Protein AF-A0A254RGC3-F1 (afdb_monomer_lite)

Secondary structure (DSSP, 8-state):
------SS---S-------------------PPPPP----------S------TT---------PPPEEEEEEE-TT--EEEEEEETTS-EEES-GGGG-STT-PPPTTEESSPPPTTSTTSTT-EEEEEEEEPP-TTS-GGG-TT-EEEEEEE-PBP---

Radius of gyration: 28.04 Å; chains: 1; bounding box: 72×33×94 Å

Sequence (161 aa):
MFYRHWKKIALALTGLLWASCGDDGSKDDTAVFAPEYGVQVMPSDSIGGAVCLYGVEAPVIIEQGVLCYNDTATNDSGKVFKIIDCTDGNKYLRDPSDAGYEGVELPEGVQIFAPEAGSGKAINCTSDQDICIERNPEKPIEQDSLAGCHPIIECPEKTEQ

Foldseek 3Di:
DDDDDPDPPPDDDDDDDDDDDDDDDDDDDDDDDDDDDDDDDDDDDDDDDPPPPPDPPDPPPPLQFKAKAWDWDAAPVRDIFIWIQIPVRAIEGLALVQVVDPPDDDHPRYHSADDDDCPSHHVQKDWDAWDADDADPVDDPVRRPSGGTGTRIGGHHDPDD

pLDDT: mean 71.71, std 20.94, range [34.5, 95.38]

Structure (mmCIF, N/CA/C/O backbone):
data_AF-A0A254RGC3-F1
#
_entry.id   AF-A0A254RGC3-F1
#
loop_
_atom_site.group_PDB
_atom_site.id
_atom_site.type_symbol
_atom_site.label_atom_id
_atom_site.label_alt_id
_atom_site.label_comp_id
_atom_site.label_asym_id
_atom_site.label_entity_id
_atom_site.label_seq_id
_atom_site.pdbx_PDB_ins_code
_atom_site.Cartn_x
_atom_site.Cartn_y
_atom_site.Cartn_z
_atom_site.occupancy
_atom_site.B_iso_or_equiv
_atom_site.auth_seq_id
_atom_site.auth_comp_id
_atom_site.auth_asym_id
_atom_site.auth_atom_id
_atom_site.pdbx_PDB_model_num
ATOM 1 N N . MET A 1 1 ? 23.141 -9.881 -69.734 1.00 50.94 1 MET A N 1
ATOM 2 C CA . MET A 1 1 ? 23.408 -10.881 -68.677 1.00 50.94 1 MET A CA 1
ATOM 3 C C . MET A 1 1 ? 24.743 -10.552 -68.024 1.00 50.94 1 MET A C 1
ATOM 5 O O . MET A 1 1 ? 25.776 -10.940 -68.545 1.00 50.94 1 MET A O 1
ATOM 9 N N . PHE A 1 2 ? 24.726 -9.792 -66.928 1.00 49.31 2 PHE A N 1
ATOM 10 C CA . PHE A 1 2 ? 25.926 -9.424 -66.168 1.00 49.31 2 PHE A CA 1
ATOM 11 C C . PHE A 1 2 ? 25.639 -9.576 -64.672 1.00 49.31 2 PHE A C 1
ATOM 13 O O . PHE A 1 2 ? 25.340 -8.617 -63.976 1.00 49.31 2 PHE A O 1
ATOM 20 N N . TYR A 1 3 ? 25.696 -10.815 -64.190 1.00 52.69 3 TYR A N 1
ATOM 21 C CA . TYR A 1 3 ? 25.711 -11.143 -62.766 1.00 52.69 3 TYR A CA 1
ATOM 22 C C . TYR A 1 3 ? 26.951 -11.986 -62.526 1.00 52.69 3 TYR A C 1
ATOM 24 O O . TYR A 1 3 ? 26.945 -13.147 -62.925 1.00 52.69 3 TYR A O 1
ATOM 32 N N . ARG A 1 4 ? 28.008 -11.409 -61.936 1.00 55.34 4 ARG A N 1
ATOM 33 C CA . ARG A 1 4 ? 29.119 -12.134 -61.275 1.00 55.34 4 ARG A CA 1
ATOM 34 C C . ARG A 1 4 ? 30.216 -11.170 -60.796 1.00 55.34 4 ARG A C 1
ATOM 36 O O . ARG A 1 4 ? 31.320 -11.234 -61.317 1.00 55.34 4 ARG A O 1
ATOM 43 N N . HIS A 1 5 ? 29.955 -10.305 -59.803 1.00 57.06 5 HIS A N 1
ATOM 44 C CA . HIS A 1 5 ? 31.050 -9.784 -58.947 1.00 57.06 5 HIS A CA 1
ATOM 45 C C . HIS A 1 5 ? 30.651 -9.054 -57.646 1.00 57.06 5 HIS A C 1
ATOM 47 O O . HIS A 1 5 ? 31.317 -8.110 -57.243 1.00 57.06 5 HIS A O 1
ATOM 53 N N . TRP A 1 6 ? 29.596 -9.463 -56.935 1.00 50.69 6 TRP A N 1
ATOM 54 C CA . TRP A 1 6 ? 29.174 -8.780 -55.692 1.00 50.69 6 TRP A CA 1
ATOM 55 C C . TRP A 1 6 ? 29.389 -9.618 -54.422 1.00 50.69 6 TRP A C 1
ATOM 57 O O . TRP A 1 6 ? 28.476 -9.801 -53.629 1.00 50.69 6 TRP A O 1
ATOM 67 N N . LYS A 1 7 ? 30.593 -10.163 -54.208 1.00 52.38 7 LYS A N 1
ATOM 68 C CA . LYS A 1 7 ? 30.899 -10.902 -52.962 1.00 52.38 7 LYS A CA 1
ATOM 69 C C . LYS A 1 7 ? 32.089 -10.384 -52.148 1.00 52.38 7 LYS A C 1
ATOM 71 O O . LYS A 1 7 ? 32.569 -11.116 -51.294 1.00 52.38 7 LYS A O 1
ATOM 76 N N . LYS A 1 8 ? 32.584 -9.156 -52.365 1.00 55.28 8 LYS A N 1
ATOM 77 C CA . LYS A 1 8 ? 33.793 -8.685 -51.651 1.00 55.28 8 LYS A CA 1
ATOM 78 C C . LYS A 1 8 ? 33.802 -7.243 -51.117 1.00 55.28 8 LYS A C 1
ATOM 80 O O . LYS A 1 8 ? 34.882 -6.749 -50.829 1.00 55.28 8 LYS A O 1
ATOM 85 N N . ILE A 1 9 ? 32.662 -6.572 -50.925 1.00 59.06 9 ILE A N 1
ATOM 86 C CA . ILE A 1 9 ? 32.653 -5.235 -50.284 1.00 59.06 9 ILE A CA 1
ATOM 87 C C . ILE A 1 9 ? 31.461 -5.102 -49.327 1.00 59.06 9 ILE A C 1
ATOM 89 O O . ILE A 1 9 ? 30.481 -4.432 -49.621 1.00 59.06 9 ILE A O 1
ATOM 93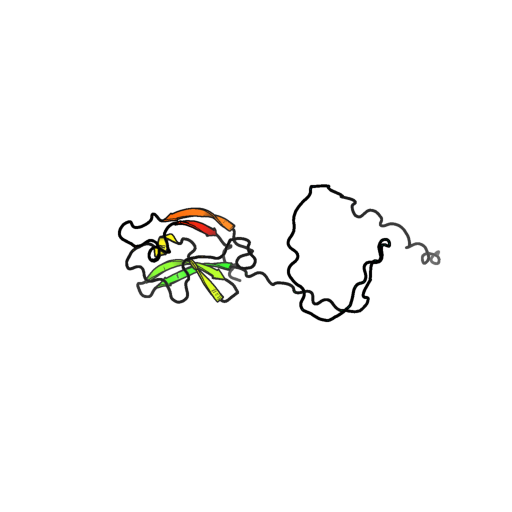 N N . ALA A 1 10 ? 31.533 -5.782 -48.185 1.00 54.59 10 ALA A N 1
ATOM 94 C CA . ALA A 1 10 ? 30.637 -5.544 -47.048 1.00 54.59 10 ALA A CA 1
ATOM 95 C C . ALA A 1 10 ? 31.453 -5.518 -45.747 1.00 54.59 10 ALA A C 1
ATOM 97 O O . ALA A 1 10 ? 31.132 -6.187 -44.771 1.00 54.59 10 ALA A O 1
ATOM 98 N N . LEU A 1 11 ? 32.575 -4.798 -45.775 1.00 51.69 11 LEU A N 1
ATOM 99 C CA . LEU A 1 11 ? 33.423 -4.567 -44.616 1.00 51.69 11 LEU A CA 1
ATOM 100 C C . LEU A 1 11 ? 33.834 -3.094 -44.646 1.00 51.69 11 LEU A C 1
ATOM 102 O O . LEU A 1 11 ? 34.342 -2.636 -45.666 1.00 51.69 11 LEU A O 1
ATOM 106 N N . ALA A 1 12 ? 33.588 -2.405 -43.530 1.00 51.34 12 ALA A N 1
ATOM 107 C CA . ALA A 1 12 ? 33.704 -0.962 -43.289 1.00 51.34 12 ALA A CA 1
ATOM 108 C C . ALA A 1 12 ? 32.482 -0.116 -43.703 1.00 51.34 12 ALA A C 1
ATOM 110 O O . ALA A 1 12 ? 32.365 0.284 -44.855 1.00 51.34 12 ALA A O 1
ATOM 111 N N . LEU A 1 13 ? 31.599 0.168 -42.730 1.00 53.56 13 LEU A N 1
ATOM 112 C CA . LEU A 1 13 ? 31.052 1.503 -42.400 1.00 53.56 13 LEU A CA 1
ATOM 113 C C . LEU A 1 13 ? 29.833 1.384 -41.460 1.00 53.56 13 LEU A C 1
ATOM 115 O O . LEU A 1 13 ? 28.694 1.539 -41.880 1.00 53.56 13 LEU A O 1
ATOM 119 N N . THR A 1 14 ? 30.082 1.171 -40.168 1.00 56.72 14 THR A N 1
ATOM 120 C CA . THR A 1 14 ? 29.198 1.645 -39.085 1.00 56.72 14 THR A CA 1
ATOM 121 C C . THR A 1 14 ? 30.089 2.072 -37.925 1.00 56.72 14 THR A C 1
ATOM 123 O O . THR A 1 14 ? 30.308 1.334 -36.969 1.00 56.72 14 THR A O 1
ATOM 126 N N . GLY A 1 15 ? 30.704 3.242 -38.090 1.00 53.94 15 GLY A N 1
ATOM 127 C CA . GLY A 1 15 ? 31.286 3.986 -36.983 1.00 53.94 15 GLY A CA 1
ATOM 128 C C . GLY A 1 15 ? 30.221 4.816 -36.268 1.00 53.94 15 GLY A C 1
ATOM 129 O O . GLY A 1 15 ? 29.151 5.065 -36.821 1.00 53.94 15 GLY A O 1
ATOM 130 N N . LEU A 1 16 ? 30.615 5.306 -35.091 1.00 54.69 16 LEU A N 1
ATOM 131 C CA . LEU A 1 16 ? 30.025 6.420 -34.338 1.00 54.69 16 LEU A CA 1
ATOM 132 C C . LEU A 1 16 ? 28.861 6.060 -33.401 1.00 54.69 16 LEU A C 1
ATOM 134 O O . LEU A 1 16 ? 27.793 6.662 -33.452 1.00 54.69 16 LEU A O 1
ATOM 138 N N . LEU A 1 17 ? 29.120 5.150 -32.457 1.00 57.25 17 LEU A N 1
ATOM 139 C CA . LEU A 1 17 ? 28.426 5.151 -31.167 1.00 57.25 17 LEU A CA 1
ATOM 140 C C . LEU A 1 17 ? 29.240 5.993 -30.176 1.00 57.25 17 LEU A C 1
ATOM 142 O O . LEU A 1 17 ? 30.227 5.547 -29.604 1.00 57.25 17 LEU A O 1
ATOM 146 N N . TRP A 1 18 ? 28.819 7.252 -30.088 1.00 52.28 18 TRP A N 1
ATOM 147 C CA . TRP A 1 18 ? 28.706 8.042 -28.865 1.00 52.28 18 TRP A CA 1
ATOM 148 C C . TRP A 1 18 ? 29.899 8.047 -27.897 1.00 52.28 18 TRP A C 1
ATOM 150 O O . TRP A 1 18 ? 29.966 7.315 -26.914 1.00 52.28 18 TRP A O 1
ATOM 160 N N . ALA A 1 19 ? 30.793 9.007 -28.122 1.00 47.94 19 ALA A N 1
ATOM 161 C CA . ALA A 1 19 ? 31.475 9.667 -27.024 1.00 47.94 19 ALA A CA 1
ATOM 162 C C . ALA A 1 19 ? 30.461 10.562 -26.288 1.00 47.94 19 ALA A C 1
ATOM 164 O O . ALA A 1 19 ? 29.917 11.489 -26.885 1.00 47.94 19 ALA A O 1
ATOM 165 N N . SER A 1 20 ? 30.223 10.299 -25.005 1.00 35.56 20 SER A N 1
ATOM 166 C CA . SER A 1 20 ? 29.803 11.324 -24.047 1.00 35.56 20 SER A CA 1
ATOM 167 C C . SER A 1 20 ? 30.471 11.020 -22.711 1.00 35.56 20 SER A C 1
ATOM 169 O O . SER A 1 20 ? 29.937 10.313 -21.865 1.00 35.56 20 SER A O 1
ATOM 171 N N . CYS A 1 21 ? 31.701 11.512 -22.594 1.00 44.53 21 CYS A N 1
ATOM 172 C CA . CYS A 1 21 ? 32.397 11.705 -21.333 1.00 44.53 21 CYS A CA 1
ATOM 173 C C . CYS A 1 21 ? 31.824 12.993 -20.719 1.00 44.53 21 CYS A C 1
ATOM 175 O O . CYS A 1 21 ? 31.978 14.061 -21.314 1.00 44.53 21 CYS A O 1
ATOM 177 N N . GLY A 1 22 ? 31.101 12.868 -19.607 1.00 41.06 22 GLY A N 1
ATOM 178 C CA . GLY A 1 22 ? 30.666 13.973 -18.754 1.00 41.06 22 GLY A CA 1
ATOM 179 C C . GLY A 1 22 ? 31.309 13.784 -17.386 1.00 41.06 22 GLY A C 1
ATOM 180 O O . GLY A 1 22 ? 31.232 12.693 -16.829 1.00 41.06 22 GLY A O 1
ATOM 181 N N . ASP A 1 23 ? 32.045 14.804 -16.962 1.00 51.97 23 ASP A N 1
ATOM 182 C CA . ASP A 1 23 ? 32.909 14.875 -15.788 1.00 51.97 23 ASP A CA 1
ATOM 183 C C . ASP A 1 23 ? 32.150 15.477 -14.606 1.00 51.97 23 ASP A C 1
ATOM 185 O O . ASP A 1 23 ? 31.753 16.642 -14.673 1.00 51.97 23 ASP A O 1
ATOM 189 N N . ASP A 1 24 ? 32.010 14.723 -13.514 1.00 42.91 24 ASP A N 1
ATOM 190 C CA . ASP A 1 24 ? 31.588 15.293 -12.242 1.00 42.91 24 ASP A CA 1
ATOM 191 C C . ASP A 1 24 ? 32.094 14.471 -11.038 1.00 42.91 24 ASP A C 1
ATOM 193 O O . ASP A 1 24 ? 31.523 13.475 -10.612 1.00 42.91 24 ASP A O 1
ATOM 197 N N . GLY A 1 25 ? 33.216 14.937 -10.479 1.00 36.03 25 GLY A N 1
ATOM 198 C CA . GLY A 1 25 ? 33.284 15.299 -9.059 1.00 36.03 25 GLY A CA 1
ATOM 199 C C . GLY A 1 25 ? 33.232 14.199 -7.986 1.00 36.03 25 GLY A C 1
ATOM 200 O O . GLY A 1 25 ? 32.196 13.951 -7.398 1.00 36.03 25 GLY A O 1
ATOM 201 N N . SER A 1 26 ? 34.416 13.690 -7.627 1.00 40.78 26 SER A N 1
ATOM 202 C CA . SER A 1 26 ? 34.954 13.521 -6.254 1.00 40.78 26 SER A CA 1
ATOM 203 C C . SER A 1 26 ? 34.040 13.081 -5.076 1.00 40.78 26 SER A C 1
ATOM 205 O O . SER A 1 26 ? 33.236 13.878 -4.603 1.00 40.78 26 SER A O 1
ATOM 207 N N . LYS A 1 27 ? 34.446 11.940 -4.465 1.00 40.38 27 LYS A N 1
ATOM 208 C CA . LYS A 1 27 ? 34.402 11.552 -3.021 1.00 40.38 27 LYS A CA 1
ATOM 209 C C . LYS A 1 27 ? 33.047 11.062 -2.479 1.00 40.38 27 LYS A C 1
ATOM 211 O O . LYS A 1 27 ? 32.030 11.668 -2.7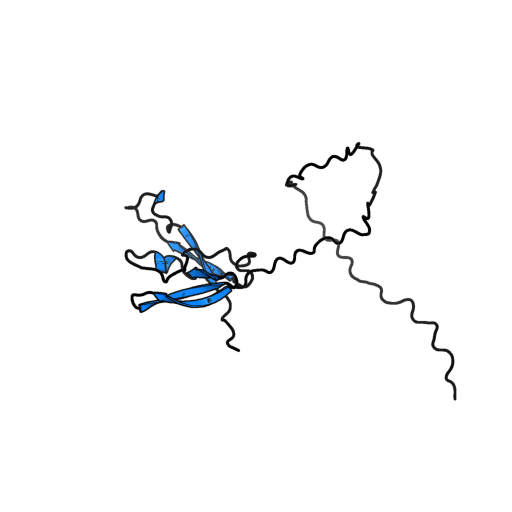60 1.00 40.38 27 LYS A O 1
ATOM 216 N N . ASP A 1 28 ? 32.912 9.997 -1.691 1.00 37.41 28 ASP A N 1
ATOM 217 C CA . ASP A 1 28 ? 33.825 9.144 -0.922 1.00 37.41 28 ASP A CA 1
ATOM 218 C C . ASP A 1 28 ? 33.172 7.752 -0.751 1.00 37.41 28 ASP A C 1
ATOM 220 O O . ASP A 1 28 ? 31.950 7.625 -0.713 1.00 37.41 28 ASP A O 1
ATOM 224 N N . ASP A 1 29 ? 34.031 6.734 -0.673 1.00 42.44 29 ASP A N 1
ATOM 225 C CA . ASP A 1 29 ? 33.958 5.485 0.098 1.00 42.44 29 ASP A CA 1
ATOM 226 C C . ASP A 1 29 ? 32.602 4.825 0.413 1.00 42.44 29 ASP A C 1
ATOM 228 O O . ASP A 1 29 ? 31.823 5.332 1.210 1.00 42.44 29 ASP A O 1
ATOM 232 N N . THR A 1 30 ? 32.422 3.572 -0.038 1.00 38.19 30 THR A N 1
ATOM 233 C CA . THR A 1 30 ? 32.149 2.406 0.841 1.00 38.19 30 THR A CA 1
ATOM 234 C C . THR A 1 30 ? 32.340 1.110 0.037 1.00 38.19 30 THR A C 1
ATOM 236 O O . THR A 1 30 ? 31.437 0.640 -0.651 1.00 38.19 30 THR A O 1
ATOM 239 N N . ALA A 1 31 ? 33.527 0.506 0.125 1.00 36.84 31 ALA A N 1
ATOM 240 C CA . ALA A 1 31 ? 33.738 -0.873 -0.309 1.00 36.84 31 ALA A CA 1
ATOM 241 C C . ALA A 1 31 ? 33.268 -1.821 0.809 1.00 36.84 31 ALA A C 1
ATOM 243 O O . ALA A 1 31 ? 33.837 -1.841 1.900 1.00 36.84 31 ALA A O 1
ATOM 244 N N . VAL A 1 32 ? 32.211 -2.589 0.537 1.00 34.50 32 VAL A N 1
ATOM 245 C CA . VAL A 1 32 ? 31.718 -3.665 1.406 1.00 34.50 32 VAL A CA 1
ATOM 246 C C . VAL A 1 32 ? 32.617 -4.900 1.257 1.00 34.50 32 VAL A C 1
ATOM 248 O O . VAL A 1 32 ? 33.056 -5.249 0.164 1.00 34.50 32 VAL A O 1
ATOM 251 N N . PHE A 1 33 ? 32.906 -5.515 2.403 1.00 38.69 33 PHE A N 1
ATOM 252 C CA . PHE A 1 33 ? 33.822 -6.627 2.656 1.00 38.69 33 PHE A CA 1
ATOM 253 C C . PHE A 1 33 ? 33.715 -7.822 1.689 1.00 38.69 33 PHE A C 1
ATOM 255 O O . PHE A 1 33 ? 32.631 -8.340 1.427 1.00 38.69 33 PHE A O 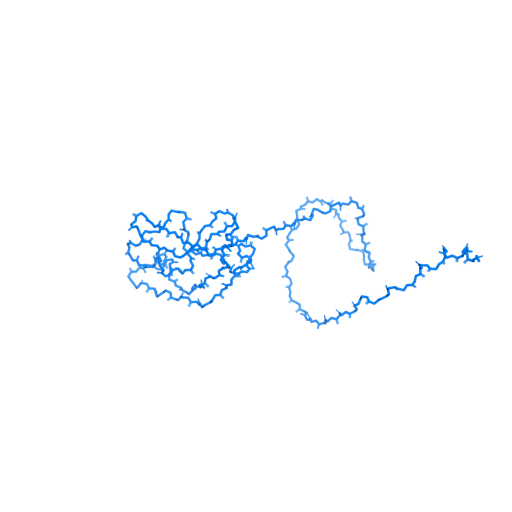1
ATOM 262 N N . ALA A 1 34 ? 34.879 -8.334 1.278 1.00 37.75 34 ALA A N 1
ATOM 263 C CA . ALA A 1 34 ? 35.052 -9.653 0.671 1.00 37.75 34 ALA A CA 1
ATOM 264 C C . ALA A 1 34 ? 35.202 -10.742 1.756 1.00 37.75 34 ALA A C 1
ATOM 266 O O . ALA A 1 34 ? 35.891 -10.490 2.750 1.00 37.75 34 ALA A O 1
ATOM 267 N N . PRO A 1 35 ? 34.640 -11.957 1.587 1.00 38.94 35 PRO A N 1
ATOM 268 C CA . PRO A 1 35 ? 34.988 -13.093 2.423 1.00 38.94 35 PRO A CA 1
ATOM 269 C C . PRO A 1 35 ? 36.213 -13.832 1.871 1.00 38.94 35 PRO A C 1
ATOM 271 O O . PRO A 1 35 ? 36.472 -13.893 0.670 1.00 38.94 35 PRO A O 1
ATOM 274 N N . GLU A 1 36 ? 36.972 -14.374 2.814 1.00 49.78 36 GLU A N 1
ATOM 275 C CA . GLU A 1 36 ? 38.297 -14.959 2.680 1.00 49.78 36 GLU A CA 1
ATOM 276 C C . GLU A 1 36 ? 38.372 -16.132 1.689 1.00 49.78 36 GLU A C 1
ATOM 278 O O . GLU A 1 36 ? 37.849 -17.218 1.928 1.00 49.78 36 GLU A O 1
ATOM 283 N N . TYR A 1 37 ? 39.158 -15.964 0.630 1.00 44.66 37 TYR A N 1
ATOM 284 C CA . TYR A 1 37 ? 39.965 -17.050 0.080 1.00 44.66 37 TYR A CA 1
ATOM 285 C C . TYR A 1 37 ? 41.288 -16.466 -0.406 1.00 44.66 37 TYR A C 1
ATOM 287 O O . TYR A 1 37 ? 41.347 -15.580 -1.257 1.00 44.66 37 TYR A O 1
ATOM 295 N N . GLY A 1 38 ? 42.358 -16.922 0.242 1.00 44.78 38 GLY A N 1
ATOM 296 C CA . GLY A 1 38 ? 43.683 -16.333 0.168 1.00 44.78 38 GLY A CA 1
ATOM 297 C C . GLY A 1 38 ? 44.244 -16.273 -1.246 1.00 44.78 38 GLY A C 1
ATOM 298 O O . GLY A 1 38 ? 44.595 -17.291 -1.835 1.00 44.78 38 GLY A O 1
ATOM 299 N N . VAL A 1 39 ? 44.437 -15.052 -1.732 1.00 38.97 39 VAL A N 1
ATOM 300 C CA . VAL A 1 39 ? 45.447 -14.735 -2.738 1.00 38.97 39 VAL A CA 1
ATOM 301 C C . VAL A 1 39 ? 46.205 -13.526 -2.208 1.00 38.97 39 VAL A C 1
ATOM 303 O O . VAL A 1 39 ? 45.643 -12.443 -2.061 1.00 38.97 39 VAL A O 1
ATOM 306 N N . GLN A 1 40 ? 47.476 -13.724 -1.852 1.00 35.28 40 GLN A N 1
ATOM 307 C CA . GLN A 1 40 ? 48.364 -12.623 -1.491 1.00 35.28 40 GLN A CA 1
ATOM 308 C C . GLN A 1 40 ? 48.565 -11.745 -2.727 1.00 35.28 40 GLN A C 1
ATOM 310 O O . GLN A 1 40 ? 49.241 -12.149 -3.673 1.00 35.28 40 GLN A O 1
ATOM 315 N N . VAL A 1 41 ? 47.987 -10.547 -2.720 1.00 40.50 41 VAL A N 1
ATOM 316 C CA . VAL A 1 41 ? 48.309 -9.516 -3.706 1.00 40.50 41 VAL A CA 1
ATOM 317 C C . VAL A 1 41 ? 49.498 -8.739 -3.150 1.00 40.50 41 VAL A C 1
ATOM 319 O O . VAL A 1 41 ? 49.359 -7.975 -2.197 1.00 40.50 41 VAL A O 1
ATOM 322 N N . MET A 1 42 ? 50.692 -8.976 -3.691 1.00 40.62 42 MET A N 1
ATOM 323 C CA . MET A 1 42 ? 51.811 -8.064 -3.450 1.00 40.62 42 MET A CA 1
ATOM 324 C C . MET A 1 42 ? 51.541 -6.758 -4.209 1.00 40.62 42 MET A C 1
ATOM 326 O O . MET A 1 42 ? 51.104 -6.825 -5.361 1.00 40.62 42 MET A O 1
ATOM 330 N N . PRO A 1 43 ? 51.811 -5.575 -3.629 1.00 50.78 43 PRO A N 1
ATOM 331 C CA . PRO A 1 43 ? 51.756 -4.343 -4.387 1.00 50.78 43 PRO A CA 1
ATOM 332 C C . PRO A 1 43 ? 53.027 -4.302 -5.231 1.00 50.78 43 PRO A C 1
ATOM 334 O O . PRO A 1 43 ? 54.141 -4.215 -4.721 1.00 50.78 43 PRO A O 1
ATOM 337 N N . SER A 1 44 ? 52.884 -4.451 -6.538 1.00 42.69 44 SER A N 1
ATOM 338 C CA . SER A 1 44 ? 53.954 -4.118 -7.468 1.00 42.69 44 SER A CA 1
ATOM 339 C C . SER A 1 44 ? 53.394 -3.095 -8.428 1.00 42.69 44 SER A C 1
ATOM 341 O O . SER A 1 44 ? 52.553 -3.404 -9.269 1.00 42.69 44 SER A O 1
ATOM 343 N N . ASP A 1 45 ? 53.840 -1.862 -8.216 1.00 46.53 45 ASP A N 1
ATOM 344 C CA . ASP A 1 45 ? 53.672 -0.719 -9.095 1.00 46.53 45 ASP A CA 1
ATOM 345 C C . ASP A 1 45 ? 53.868 -1.140 -10.550 1.00 46.53 45 ASP A C 1
ATOM 347 O O . ASP A 1 45 ? 54.998 -1.395 -10.961 1.00 46.53 45 ASP A O 1
ATOM 351 N N . SER A 1 46 ? 52.793 -1.246 -11.334 1.00 45.69 46 SER A N 1
ATOM 352 C CA . SER A 1 46 ? 52.843 -1.255 -12.801 1.00 45.69 46 SER A CA 1
ATOM 353 C C . SER A 1 46 ? 51.440 -1.236 -13.407 1.00 45.69 46 SER A C 1
ATOM 355 O O . SER A 1 46 ? 50.714 -2.221 -13.382 1.00 45.69 46 SER A O 1
ATOM 357 N N . ILE A 1 47 ? 51.088 -0.073 -13.959 1.00 46.53 47 ILE A N 1
ATOM 358 C CA . ILE A 1 47 ? 50.377 0.133 -15.231 1.00 46.53 47 ILE A CA 1
ATOM 359 C C . ILE A 1 47 ? 49.351 -0.957 -15.610 1.00 46.53 47 ILE A C 1
ATOM 361 O O . ILE A 1 47 ? 49.696 -1.972 -16.205 1.00 46.53 47 ILE A O 1
ATOM 365 N N . GLY A 1 48 ? 48.069 -0.657 -15.371 1.00 48.06 48 GLY A N 1
ATOM 366 C CA . GLY A 1 48 ? 46.954 -1.038 -16.250 1.00 48.06 48 GLY A CA 1
ATOM 367 C C . GLY A 1 48 ? 46.900 -2.495 -16.717 1.00 48.06 48 GLY A C 1
ATOM 368 O O . GLY A 1 48 ? 46.828 -2.749 -17.916 1.00 48.06 48 GLY A O 1
ATOM 369 N N . GLY A 1 49 ? 46.905 -3.453 -15.792 1.00 34.69 49 GLY A N 1
ATOM 370 C CA . GLY A 1 49 ? 46.604 -4.849 -16.100 1.00 34.69 49 GLY A CA 1
ATOM 371 C C . GLY A 1 49 ? 45.104 -5.120 -16.015 1.00 34.69 49 GLY A C 1
ATOM 372 O O . GLY A 1 49 ? 44.603 -5.456 -14.946 1.00 34.69 49 GLY A O 1
ATOM 373 N N . ALA A 1 50 ? 44.377 -5.003 -17.128 1.00 43.91 50 ALA A N 1
ATOM 374 C CA . ALA A 1 50 ? 43.043 -5.589 -17.228 1.00 43.91 50 ALA A CA 1
ATOM 375 C C . ALA A 1 50 ? 43.180 -7.120 -17.211 1.00 43.91 50 ALA A C 1
ATOM 377 O O . ALA A 1 50 ? 43.591 -7.733 -18.198 1.00 43.91 50 ALA A O 1
ATOM 378 N N . VAL A 1 51 ? 42.866 -7.745 -16.077 1.00 44.69 51 VAL A N 1
ATOM 379 C CA . VAL A 1 51 ? 42.740 -9.202 -15.980 1.00 44.69 51 VAL A CA 1
ATOM 380 C C . VAL A 1 51 ? 41.377 -9.580 -16.553 1.00 44.69 51 VAL A C 1
ATOM 382 O O . VAL A 1 51 ? 40.366 -9.581 -15.856 1.00 44.69 51 VAL A O 1
ATOM 385 N N . CYS A 1 52 ? 41.332 -9.881 -17.849 1.00 43.34 52 CYS A N 1
ATOM 386 C CA . CYS A 1 52 ? 40.161 -10.502 -18.456 1.00 43.34 52 CYS A CA 1
ATOM 387 C C . CYS A 1 52 ? 40.113 -11.977 -18.032 1.00 43.34 52 CYS A C 1
ATOM 389 O O . CYS A 1 52 ? 40.795 -12.821 -18.618 1.00 43.34 52 CYS A O 1
ATOM 391 N N . LEU A 1 53 ? 39.312 -12.298 -17.014 1.00 48.94 53 LEU A N 1
ATOM 392 C CA . LEU A 1 53 ? 38.904 -13.676 -16.740 1.00 48.94 53 LEU A CA 1
ATOM 393 C C . LEU A 1 53 ? 37.918 -14.110 -17.834 1.00 48.94 53 LEU A C 1
ATOM 395 O O . LEU A 1 53 ? 36.711 -13.910 -17.727 1.00 48.94 53 LEU A O 1
ATOM 399 N N . TYR A 1 54 ? 38.436 -14.678 -18.921 1.00 47.31 54 TYR A N 1
ATOM 400 C CA . TYR A 1 54 ? 37.605 -15.342 -19.922 1.00 47.31 54 TYR A CA 1
ATOM 401 C C . TYR A 1 54 ? 37.096 -16.666 -19.340 1.00 47.31 54 TYR A C 1
ATOM 403 O O . TYR A 1 54 ? 37.891 -17.569 -19.086 1.00 47.31 54 TYR A O 1
ATOM 411 N N . GLY A 1 55 ? 35.780 -16.791 -19.151 1.00 53.62 55 GLY A N 1
ATOM 412 C CA . GLY A 1 55 ? 35.132 -18.088 -18.916 1.00 53.62 55 GLY A CA 1
ATOM 413 C C . GLY A 1 55 ? 34.454 -18.296 -17.563 1.00 53.62 55 GLY A C 1
ATOM 414 O O . GLY A 1 55 ? 34.038 -19.417 -17.290 1.00 53.62 55 GLY A O 1
ATOM 415 N N . VAL A 1 56 ? 34.297 -17.264 -16.734 1.00 53.53 56 VAL A N 1
ATOM 416 C CA . VAL A 1 56 ? 33.338 -17.326 -15.621 1.00 53.53 56 VAL A CA 1
ATOM 417 C C . VAL A 1 56 ? 32.048 -16.681 -16.107 1.00 53.53 56 VAL A C 1
ATOM 419 O O . VAL A 1 56 ? 32.007 -15.472 -16.326 1.00 53.53 56 VAL A O 1
ATOM 422 N N . GLU A 1 57 ? 31.017 -17.491 -16.344 1.00 53.62 57 GLU A N 1
ATOM 423 C CA . GLU A 1 57 ? 29.655 -16.988 -16.515 1.00 53.62 57 GLU A CA 1
ATOM 424 C C . GLU A 1 57 ? 29.286 -16.273 -15.214 1.00 53.62 57 GLU A C 1
ATOM 426 O O . GLU A 1 57 ? 28.977 -16.907 -14.206 1.00 53.62 57 GLU A O 1
ATOM 431 N N . ALA A 1 58 ? 29.414 -14.945 -15.197 1.00 60.19 58 ALA A N 1
ATOM 432 C CA . ALA A 1 58 ? 28.901 -14.159 -14.093 1.00 60.19 58 ALA A CA 1
ATOM 433 C C . ALA A 1 58 ? 27.379 -14.358 -14.091 1.00 60.19 58 ALA A C 1
ATOM 435 O O . ALA A 1 58 ? 26.746 -14.078 -15.116 1.00 60.19 58 ALA A O 1
ATOM 436 N N . PRO A 1 59 ? 26.778 -14.864 -13.001 1.00 62.75 59 PRO A N 1
ATOM 437 C CA . PRO A 1 59 ? 25.334 -14.944 -12.929 1.00 62.75 59 PRO A CA 1
ATOM 438 C C . PRO A 1 59 ? 24.789 -13.521 -13.049 1.00 62.75 59 PRO A C 1
ATOM 440 O O . PRO A 1 59 ? 25.036 -12.670 -12.195 1.00 62.75 59 PRO A O 1
ATOM 443 N N . VAL A 1 60 ? 24.070 -13.249 -14.138 1.00 53.56 60 VAL A N 1
ATOM 444 C CA . VAL A 1 60 ? 23.273 -12.032 -14.265 1.00 53.56 60 VAL A CA 1
ATOM 445 C C . VAL A 1 60 ? 22.094 -12.211 -13.318 1.00 53.56 60 VAL A C 1
ATOM 447 O O . VAL A 1 60 ? 21.116 -12.879 -13.649 1.00 53.56 60 VAL A O 1
ATOM 450 N N . ILE A 1 61 ? 22.213 -11.668 -12.109 1.00 56.41 61 ILE A N 1
ATOM 451 C CA . ILE A 1 61 ? 21.087 -11.571 -11.185 1.00 56.41 61 ILE A CA 1
ATOM 452 C C . ILE A 1 61 ? 20.199 -10.453 -11.727 1.00 56.41 61 ILE A C 1
ATOM 454 O O . ILE A 1 61 ? 20.470 -9.272 -11.527 1.00 56.41 61 ILE A O 1
ATOM 458 N N . ILE A 1 62 ? 19.168 -10.824 -12.484 1.00 57.62 62 ILE A N 1
ATOM 459 C CA . ILE A 1 62 ? 18.073 -9.906 -12.783 1.00 57.62 62 ILE A CA 1
ATOM 460 C C . ILE A 1 62 ? 17.232 -9.868 -11.513 1.00 57.62 62 ILE A C 1
ATOM 462 O O . ILE A 1 62 ? 16.452 -10.789 -11.268 1.00 57.62 62 ILE A O 1
ATOM 466 N N . GLU A 1 63 ? 17.414 -8.842 -10.682 1.00 63.06 63 GLU A N 1
ATOM 467 C CA . GLU A 1 63 ? 16.441 -8.560 -9.631 1.00 63.06 63 GLU A CA 1
ATOM 468 C C . GLU A 1 63 ? 15.127 -8.198 -10.324 1.00 63.06 63 GLU A C 1
ATOM 470 O O . GLU A 1 63 ? 14.970 -7.122 -10.902 1.00 63.06 63 GLU A O 1
ATOM 475 N N . GLN A 1 64 ? 14.199 -9.155 -10.361 1.00 71.06 64 GLN A N 1
ATOM 476 C CA . GLN A 1 64 ? 12.837 -8.881 -10.785 1.00 71.06 64 GLN A CA 1
ATOM 477 C C . GLN A 1 64 ? 12.229 -7.966 -9.726 1.00 71.06 64 GLN A C 1
ATOM 479 O O . GLN A 1 64 ? 11.907 -8.414 -8.628 1.00 71.06 64 GLN A O 1
ATOM 484 N N . GLY A 1 65 ? 12.143 -6.672 -10.042 1.00 80.12 65 GLY A N 1
ATOM 485 C CA . GLY A 1 65 ? 11.491 -5.697 -9.176 1.00 80.12 65 GLY A CA 1
ATOM 486 C C . GLY A 1 65 ? 10.049 -6.113 -8.891 1.00 80.12 65 GLY A C 1
ATOM 487 O O . GLY A 1 65 ? 9.357 -6.631 -9.772 1.00 80.12 65 GLY A O 1
ATOM 488 N N . VAL A 1 66 ? 9.605 -5.892 -7.658 1.00 91.75 66 VAL A N 1
ATOM 489 C CA . VAL A 1 66 ? 8.225 -6.158 -7.251 1.00 91.75 66 VAL A CA 1
ATOM 490 C C . VAL A 1 66 ? 7.325 -5.085 -7.859 1.00 91.75 66 VAL A C 1
ATOM 492 O O . VAL A 1 66 ? 7.585 -3.887 -7.716 1.00 91.75 66 VAL A O 1
ATOM 495 N N . LEU A 1 67 ? 6.275 -5.526 -8.554 1.00 93.06 67 LEU A N 1
ATOM 496 C CA . LEU A 1 67 ? 5.241 -4.654 -9.099 1.00 93.06 67 LEU A CA 1
ATOM 497 C C . LEU A 1 67 ? 4.075 -4.606 -8.118 1.00 93.06 67 LEU A C 1
ATOM 499 O O . LEU A 1 67 ? 3.644 -5.648 -7.633 1.00 93.06 67 LEU A O 1
ATOM 503 N N . CYS A 1 68 ? 3.534 -3.423 -7.862 1.00 94.94 68 CYS A N 1
ATOM 504 C CA . CYS A 1 68 ? 2.350 -3.251 -7.031 1.00 94.94 68 CYS A CA 1
ATOM 505 C C . CYS A 1 68 ? 1.238 -2.552 -7.803 1.00 94.94 68 CYS A C 1
ATOM 507 O O . CYS A 1 68 ? 1.492 -1.777 -8.724 1.00 94.94 68 CYS A O 1
ATOM 509 N N . TYR A 1 69 ? -0.004 -2.839 -7.444 1.00 95.38 69 TYR A N 1
ATOM 510 C CA . TYR A 1 69 ? -1.176 -2.313 -8.129 1.00 95.38 69 TYR A CA 1
ATOM 511 C C . TYR A 1 69 ? -2.178 -1.780 -7.127 1.00 95.38 69 TYR A C 1
ATOM 513 O O . TYR A 1 69 ? -2.277 -2.287 -6.010 1.00 95.38 69 TYR A O 1
ATOM 521 N N . ASN A 1 70 ? -2.934 -0.774 -7.546 1.00 94.88 70 ASN A N 1
ATOM 522 C CA . ASN A 1 70 ? -4.058 -0.295 -6.761 1.00 94.88 70 ASN A CA 1
ATOM 523 C C . ASN A 1 70 ? -5.115 -1.386 -6.648 1.00 94.88 70 ASN A C 1
ATOM 525 O O . ASN A 1 70 ? -5.476 -2.020 -7.640 1.00 94.88 70 ASN A O 1
ATOM 529 N N . ASP A 1 71 ? -5.613 -1.572 -5.433 1.00 95.12 71 ASP A N 1
ATOM 530 C CA . ASP A 1 71 ? -6.705 -2.486 -5.146 1.00 95.12 71 ASP A CA 1
ATOM 531 C C . ASP A 1 71 ? -7.514 -1.969 -3.943 1.00 95.12 71 ASP A C 1
ATOM 533 O O . ASP A 1 71 ? -7.225 -0.927 -3.339 1.00 95.12 71 ASP A O 1
ATOM 537 N N . THR A 1 72 ? -8.563 -2.695 -3.586 1.00 94.38 72 THR A N 1
ATOM 538 C CA . THR A 1 72 ? -9.375 -2.431 -2.405 1.00 94.38 72 THR A CA 1
ATOM 539 C C . THR A 1 72 ? -9.551 -3.702 -1.590 1.00 94.38 72 THR A C 1
ATOM 541 O O . THR A 1 72 ? -9.730 -4.789 -2.130 1.00 94.38 72 THR A O 1
ATOM 544 N N . ALA A 1 73 ? -9.521 -3.568 -0.268 1.00 93.56 73 ALA A N 1
ATOM 545 C CA . ALA A 1 73 ? -9.781 -4.668 0.651 1.00 93.56 73 ALA A CA 1
ATOM 546 C C . ALA A 1 73 ? -10.892 -4.281 1.620 1.00 93.56 73 ALA A C 1
ATOM 548 O O . ALA A 1 73 ? -10.992 -3.131 2.039 1.00 93.56 73 ALA A O 1
ATOM 549 N N . THR A 1 74 ? -11.738 -5.243 1.974 1.00 93.94 74 THR A N 1
ATOM 550 C CA . THR A 1 74 ? -12.833 -5.036 2.927 1.00 93.94 74 THR A CA 1
ATOM 551 C C . THR A 1 74 ? -12.528 -5.818 4.196 1.00 93.94 74 THR A C 1
ATOM 553 O O . THR A 1 74 ? -12.131 -6.976 4.105 1.00 93.94 74 THR A O 1
ATOM 556 N N . ASN A 1 75 ? -12.673 -5.191 5.363 1.00 91.75 75 ASN A N 1
ATOM 557 C CA . ASN A 1 75 ? -12.526 -5.889 6.642 1.00 91.75 75 ASN A CA 1
ATOM 558 C C . ASN A 1 75 ? -13.815 -6.640 7.033 1.00 91.75 75 ASN A C 1
ATOM 560 O O . ASN A 1 75 ? -14.859 -6.485 6.396 1.00 91.75 75 ASN A O 1
ATOM 564 N N . ASP A 1 76 ? -13.773 -7.390 8.134 1.00 89.81 76 ASP A N 1
ATOM 565 C CA . ASP A 1 76 ? -14.928 -8.151 8.641 1.00 89.81 76 ASP A CA 1
ATOM 566 C C . ASP A 1 76 ? -16.118 -7.265 9.049 1.00 89.81 76 ASP A C 1
ATOM 568 O O . ASP A 1 76 ? -17.269 -7.700 9.043 1.00 89.81 76 ASP A O 1
ATOM 572 N N . SER A 1 77 ? -15.858 -5.990 9.350 1.00 87.88 77 SER A N 1
ATOM 573 C CA . SER A 1 77 ? -16.889 -4.984 9.632 1.00 87.88 77 SER A CA 1
ATOM 574 C C . SER A 1 77 ? -17.540 -4.399 8.367 1.00 87.88 77 SER A C 1
ATOM 576 O O . SER A 1 77 ? -18.429 -3.553 8.472 1.00 87.88 77 SER A O 1
ATOM 578 N N . GLY A 1 78 ? -17.110 -4.806 7.167 1.00 88.44 78 GLY A N 1
ATOM 579 C CA . GLY A 1 78 ? -17.620 -4.294 5.892 1.00 88.44 78 GLY A CA 1
ATOM 580 C C . GLY A 1 78 ? -17.052 -2.931 5.473 1.00 88.44 78 GLY A C 1
ATOM 581 O O . GLY A 1 78 ? -17.547 -2.333 4.516 1.00 88.44 78 GLY A O 1
ATOM 582 N N . LYS A 1 79 ? -16.029 -2.413 6.165 1.00 90.12 79 LYS A N 1
ATOM 583 C CA . LYS A 1 79 ? -15.334 -1.173 5.795 1.00 90.12 79 LYS A CA 1
ATOM 584 C C . LYS A 1 79 ? -14.347 -1.464 4.667 1.00 90.12 79 LYS A C 1
ATOM 586 O O . LYS A 1 79 ? -13.518 -2.365 4.782 1.00 90.12 79 LYS A O 1
ATOM 591 N N . VAL A 1 80 ? -14.435 -0.678 3.597 1.00 91.81 80 VAL A N 1
ATOM 592 C CA . VAL A 1 80 ? -13.545 -0.756 2.432 1.00 91.81 80 VAL A CA 1
ATOM 593 C C . VAL A 1 80 ? -12.336 0.152 2.650 1.00 91.81 80 VAL A C 1
ATOM 595 O O . VAL A 1 80 ? -12.492 1.322 2.996 1.00 91.81 80 VAL A O 1
ATOM 598 N N . PHE A 1 81 ? -11.146 -0.387 2.412 1.00 93.25 81 PHE A N 1
ATOM 599 C CA . PHE A 1 81 ? -9.858 0.291 2.492 1.00 93.25 81 PHE A CA 1
ATOM 600 C C . PHE A 1 81 ? -9.200 0.315 1.120 1.00 93.25 81 PHE A C 1
ATOM 602 O O . PHE A 1 81 ? -9.285 -0.653 0.359 1.00 93.25 81 PHE A O 1
ATOM 609 N N . LYS A 1 82 ? -8.511 1.415 0.823 1.00 94.31 82 LYS A N 1
ATOM 610 C CA . LYS A 1 82 ? -7.680 1.534 -0.373 1.00 94.31 82 LYS A CA 1
ATOM 611 C C . LYS A 1 82 ? -6.313 0.931 -0.079 1.00 94.31 82 LYS A C 1
ATOM 613 O O . LYS A 1 82 ? -5.610 1.399 0.819 1.00 94.31 82 LYS A O 1
ATOM 618 N N . ILE A 1 83 ? -5.941 -0.091 -0.836 1.00 95.38 83 ILE A N 1
ATOM 619 C CA . ILE A 1 83 ? -4.693 -0.821 -0.633 1.00 95.38 83 ILE A CA 1
ATOM 620 C C . ILE A 1 83 ? -3.855 -0.841 -1.906 1.00 95.38 83 ILE A C 1
ATOM 622 O O . ILE A 1 83 ? -4.333 -0.541 -3.001 1.00 95.38 83 ILE A O 1
ATOM 626 N N . ILE A 1 84 ? -2.594 -1.207 -1.743 1.00 95.00 84 ILE A N 1
ATOM 627 C CA . ILE A 1 84 ? -1.730 -1.660 -2.824 1.00 95.00 84 ILE A CA 1
ATOM 628 C C . ILE A 1 84 ? -1.471 -3.150 -2.644 1.00 95.00 84 ILE A C 1
ATOM 630 O O . ILE A 1 84 ? -1.147 -3.600 -1.543 1.00 95.00 84 ILE A O 1
ATOM 634 N N . ASP A 1 85 ? -1.649 -3.906 -3.722 1.00 95.38 85 ASP A N 1
ATOM 635 C CA . ASP A 1 85 ? -1.373 -5.339 -3.791 1.00 95.38 85 ASP A CA 1
ATOM 636 C C . ASP A 1 85 ? -0.126 -5.571 -4.644 1.00 95.38 85 ASP A C 1
ATOM 638 O O . ASP A 1 85 ? -0.085 -5.200 -5.823 1.00 95.38 85 ASP A O 1
ATOM 642 N N . CYS A 1 86 ? 0.906 -6.140 -4.032 1.00 94.44 86 CYS A N 1
ATOM 643 C CA . CYS A 1 86 ? 2.206 -6.352 -4.645 1.00 94.44 86 CYS A CA 1
ATOM 644 C C . CYS A 1 86 ? 2.372 -7.799 -5.128 1.00 94.44 86 CYS A C 1
ATOM 646 O O . CYS A 1 86 ? 1.855 -8.753 -4.550 1.00 94.44 86 CYS A O 1
ATOM 648 N N . THR A 1 87 ? 3.144 -7.996 -6.199 1.00 93.12 87 THR A N 1
ATOM 649 C CA . THR A 1 87 ? 3.383 -9.321 -6.802 1.00 93.12 87 THR A CA 1
ATOM 650 C C . THR A 1 87 ? 4.142 -10.289 -5.893 1.00 93.12 87 THR A C 1
ATOM 652 O O . THR A 1 87 ? 4.214 -11.476 -6.197 1.00 93.12 87 THR A O 1
ATOM 655 N N . ASP A 1 88 ? 4.719 -9.801 -4.796 1.00 91.06 88 ASP A N 1
ATOM 656 C CA . ASP A 1 88 ? 5.360 -10.601 -3.750 1.00 91.06 88 ASP A CA 1
ATOM 657 C C . ASP A 1 88 ? 4.363 -11.163 -2.714 1.00 91.06 88 ASP A C 1
ATOM 659 O O . ASP A 1 88 ? 4.761 -11.902 -1.814 1.00 91.06 88 ASP A O 1
ATOM 663 N N . GLY A 1 89 ? 3.070 -10.847 -2.859 1.00 91.75 89 GLY A N 1
ATOM 664 C CA . GLY A 1 89 ? 1.993 -11.275 -1.970 1.00 91.75 89 GLY A CA 1
ATOM 665 C C . GLY A 1 89 ? 1.775 -10.359 -0.766 1.00 91.75 89 GLY A C 1
ATOM 666 O O . GLY A 1 89 ? 0.901 -10.649 0.053 1.00 91.75 89 GLY A O 1
ATOM 667 N N . ASN A 1 90 ? 2.537 -9.268 -0.641 1.00 94.31 90 ASN A N 1
ATOM 668 C CA . ASN A 1 90 ? 2.327 -8.287 0.414 1.00 94.31 90 ASN A CA 1
ATOM 669 C C . ASN A 1 90 ? 1.260 -7.263 0.014 1.00 94.31 90 ASN A C 1
ATOM 671 O O . ASN A 1 90 ? 1.194 -6.810 -1.130 1.00 94.31 90 ASN A O 1
ATOM 675 N N . LYS A 1 91 ? 0.449 -6.859 0.996 1.00 95.25 91 LYS A N 1
ATOM 676 C CA . LYS A 1 91 ? -0.583 -5.832 0.843 1.00 95.25 91 LYS A CA 1
ATOM 677 C C . LYS A 1 91 ? -0.328 -4.702 1.821 1.00 95.25 91 LYS A C 1
ATOM 679 O O . LYS A 1 91 ? -0.023 -4.956 2.987 1.00 95.25 91 LYS A O 1
ATOM 684 N N . TYR A 1 92 ? -0.499 -3.468 1.366 1.00 94.44 92 TYR A N 1
ATOM 685 C CA . TYR A 1 92 ? -0.269 -2.282 2.189 1.00 94.44 92 TYR A CA 1
ATOM 686 C C . TYR A 1 92 ? -1.405 -1.277 2.044 1.00 94.44 92 TYR A C 1
ATOM 688 O O . TYR A 1 92 ? -2.066 -1.239 1.010 1.00 94.44 92 TYR A O 1
ATOM 696 N N . LEU A 1 93 ? -1.629 -0.443 3.055 1.00 94.25 93 LEU A N 1
ATOM 697 C CA . LEU A 1 93 ? -2.497 0.722 2.910 1.00 94.25 93 LEU A CA 1
ATOM 698 C C . LEU A 1 93 ? -1.865 1.748 1.969 1.00 94.25 93 LEU A C 1
ATOM 700 O O . LEU A 1 93 ? -0.655 1.969 1.987 1.00 94.25 93 LEU A O 1
ATOM 704 N N . ARG A 1 94 ? -2.708 2.405 1.169 1.00 92.31 94 ARG A N 1
ATOM 705 C CA . ARG A 1 94 ? -2.290 3.572 0.372 1.00 92.31 94 ARG A CA 1
ATOM 706 C C . ARG A 1 94 ? -2.151 4.821 1.218 1.00 92.31 94 ARG A C 1
ATOM 708 O O . ARG A 1 94 ? -1.261 5.627 0.974 1.00 92.31 94 ARG A O 1
ATOM 715 N N . ASP A 1 95 ? -3.042 4.951 2.192 1.00 91.00 95 ASP A N 1
ATOM 716 C CA . ASP A 1 95 ? -3.083 6.051 3.139 1.00 91.00 95 ASP A CA 1
ATOM 717 C C . ASP A 1 95 ? -2.960 5.489 4.569 1.00 91.00 95 ASP A C 1
ATOM 719 O O . ASP A 1 95 ? -3.893 4.850 5.068 1.00 91.00 95 ASP A O 1
ATOM 723 N N . PRO A 1 96 ? -1.819 5.702 5.247 1.00 88.88 96 PRO A N 1
ATOM 724 C CA . PRO A 1 96 ? -1.612 5.240 6.618 1.00 88.88 96 PRO A CA 1
ATOM 725 C C . PRO A 1 96 ? -2.592 5.840 7.635 1.00 88.88 96 PRO A C 1
ATOM 727 O O . PRO A 1 96 ? -2.820 5.245 8.690 1.00 88.88 96 PRO A O 1
ATOM 730 N N . SER A 1 97 ? -3.197 6.998 7.343 1.00 86.62 97 SER A N 1
ATOM 731 C CA . SER A 1 97 ? -4.140 7.654 8.255 1.00 86.62 97 SER A CA 1
ATOM 732 C C . SER A 1 97 ? -5.442 6.870 8.431 1.00 86.62 97 SER A C 1
ATOM 734 O O . SER A 1 97 ? -6.073 6.957 9.487 1.00 86.62 97 SER A O 1
ATOM 736 N N . ASP A 1 98 ? -5.792 6.010 7.468 1.00 86.25 98 ASP A N 1
ATOM 737 C CA . ASP A 1 98 ? -6.959 5.130 7.555 1.00 86.25 98 ASP A CA 1
ATOM 738 C C . ASP A 1 98 ? -6.861 4.134 8.725 1.00 86.25 98 ASP A C 1
ATOM 740 O O . ASP A 1 98 ? -7.894 3.664 9.219 1.00 86.25 98 ASP A O 1
ATOM 744 N N . ALA A 1 99 ? -5.638 3.841 9.189 1.00 83.00 99 ALA A N 1
ATOM 745 C CA . ALA A 1 99 ? -5.355 3.002 10.353 1.00 83.00 99 ALA A CA 1
ATOM 746 C C . ALA A 1 99 ? -5.305 3.778 11.684 1.00 83.00 99 ALA A C 1
ATOM 748 O O . ALA A 1 99 ? -5.326 3.161 12.746 1.00 83.00 99 ALA A O 1
ATOM 749 N N . GLY A 1 100 ? -5.230 5.113 11.653 1.00 68.62 100 GLY A N 1
ATOM 750 C CA . GLY A 1 100 ? -4.978 5.949 12.834 1.00 68.62 100 GLY A CA 1
ATOM 751 C C . GLY A 1 100 ? -6.174 6.143 13.775 1.00 68.62 100 GLY A C 1
ATOM 752 O O . GLY A 1 100 ? -6.009 6.671 14.875 1.00 68.62 100 GLY A O 1
ATOM 753 N N . TYR A 1 101 ? -7.379 5.726 13.383 1.00 64.44 101 TYR A N 1
ATOM 754 C CA . TYR A 1 101 ? -8.571 5.864 14.222 1.00 64.44 101 TYR A CA 1
ATOM 755 C C . TYR A 1 101 ? -8.691 4.697 15.210 1.00 64.44 101 TYR A C 1
ATOM 757 O O . TYR A 1 101 ? -8.633 3.527 14.827 1.00 64.44 101 TYR A O 1
ATOM 765 N N . GLU A 1 102 ? -8.900 5.005 16.494 1.00 66.06 102 GLU A N 1
ATOM 766 C CA . GLU A 1 102 ? -9.101 3.975 17.516 1.00 66.06 102 GLU A CA 1
ATOM 767 C C . GLU A 1 102 ? -10.289 3.065 17.169 1.00 66.06 102 GLU A C 1
ATOM 769 O O . GLU A 1 102 ? -11.383 3.537 16.858 1.00 66.06 102 GLU A O 1
ATOM 774 N N . GLY A 1 103 ? -10.063 1.749 17.223 1.00 67.62 103 GLY A N 1
ATOM 775 C CA . GLY A 1 103 ? -11.076 0.739 16.906 1.00 67.62 103 GLY A CA 1
ATOM 776 C C . GLY A 1 103 ? -11.194 0.375 15.423 1.00 67.62 103 GLY A C 1
ATOM 777 O O . GLY A 1 103 ? -12.114 -0.354 15.060 1.00 67.62 103 GLY A O 1
ATOM 778 N N . VAL A 1 104 ? -10.292 0.849 14.556 1.00 81.38 104 VAL A N 1
ATOM 779 C CA . VAL A 1 104 ? -10.233 0.376 13.168 1.00 81.38 104 VAL A CA 1
ATOM 780 C C . VAL A 1 104 ? -9.470 -0.944 13.088 1.00 81.38 104 VAL A C 1
ATOM 782 O O . VAL A 1 104 ? -8.261 -0.997 13.292 1.00 81.38 104 VAL A O 1
ATOM 785 N N . GLU A 1 105 ? -10.185 -2.010 12.740 1.00 86.69 105 GLU A N 1
ATOM 786 C CA . GLU A 1 105 ? -9.588 -3.294 12.371 1.00 86.69 105 GLU A CA 1
ATOM 787 C C . GLU A 1 105 ? -9.231 -3.288 10.883 1.00 86.69 105 GLU A C 1
ATOM 789 O O . GLU A 1 105 ? -10.082 -3.021 10.027 1.00 86.69 105 GLU A O 1
ATOM 794 N N . LEU A 1 106 ? -7.965 -3.562 10.573 1.00 90.31 106 LEU A N 1
ATOM 795 C CA . LEU A 1 106 ? -7.493 -3.660 9.195 1.00 90.31 106 LEU A CA 1
ATOM 796 C C . LEU A 1 106 ? -7.905 -4.998 8.568 1.00 90.31 106 LEU A C 1
ATOM 798 O O . LEU A 1 106 ? -8.052 -5.987 9.288 1.00 90.31 106 LEU A O 1
ATOM 802 N N . PRO A 1 107 ? -8.076 -5.055 7.235 1.00 91.50 107 PRO A N 1
ATOM 803 C CA . PRO A 1 107 ? -8.286 -6.319 6.538 1.00 91.50 107 PRO A CA 1
ATOM 804 C C . PRO A 1 107 ? -7.118 -7.289 6.767 1.00 91.50 107 PRO A C 1
ATOM 806 O O . PRO A 1 107 ? -5.972 -6.870 6.954 1.00 91.50 107 PRO A O 1
ATOM 809 N N . GLU A 1 108 ? -7.398 -8.592 6.721 1.00 90.44 108 GLU A N 1
ATOM 810 C CA . GLU A 1 108 ? -6.390 -9.627 6.962 1.00 90.44 108 GLU A CA 1
ATOM 811 C C . GLU A 1 108 ? -5.199 -9.497 5.994 1.00 90.44 108 GLU A C 1
ATOM 813 O O . GLU A 1 108 ? -5.364 -9.343 4.782 1.00 90.44 108 GLU A O 1
ATOM 818 N N . GLY A 1 109 ? -3.980 -9.546 6.541 1.00 90.38 109 GLY A N 1
ATOM 819 C CA . GLY A 1 109 ? -2.739 -9.490 5.763 1.00 90.38 109 GLY A CA 1
ATOM 820 C C . GLY A 1 109 ? -2.348 -8.103 5.235 1.00 90.38 109 GLY A C 1
ATOM 821 O O . GLY A 1 109 ? -1.331 -7.998 4.551 1.00 90.38 109 GLY A O 1
ATOM 822 N N . VAL A 1 110 ? -3.102 -7.043 5.552 1.00 93.94 110 VAL A N 1
ATOM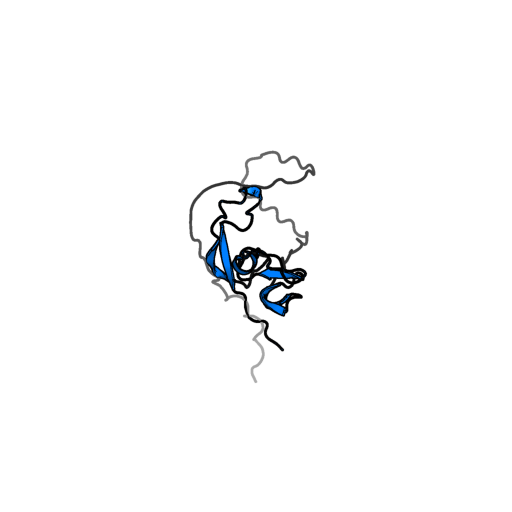 823 C CA . VAL A 1 110 ? -2.769 -5.667 5.150 1.00 93.94 110 VAL A CA 1
ATOM 824 C C . VAL A 1 110 ? -1.857 -5.007 6.183 1.00 93.94 110 VAL A C 1
ATOM 826 O O . VAL A 1 110 ? -2.185 -4.907 7.364 1.00 93.94 110 VAL A O 1
ATOM 829 N N . GLN A 1 111 ? -0.708 -4.518 5.724 1.00 92.31 111 GLN A N 1
ATOM 830 C CA . GLN A 1 111 ? 0.240 -3.740 6.517 1.00 92.31 111 GLN A CA 1
ATOM 831 C C . GLN A 1 111 ? -0.050 -2.236 6.405 1.00 92.31 111 GLN A C 1
ATOM 833 O O . GLN A 1 111 ? -0.531 -1.753 5.384 1.00 92.31 111 GLN A O 1
ATOM 838 N N . ILE A 1 112 ? 0.268 -1.475 7.453 1.00 90.69 112 ILE A N 1
ATOM 839 C CA . ILE A 1 112 ? 0.004 -0.025 7.489 1.00 90.69 112 ILE A CA 1
ATOM 840 C C . ILE A 1 112 ? 0.969 0.737 6.579 1.00 90.69 112 ILE A C 1
ATOM 842 O O . ILE A 1 112 ? 0.551 1.603 5.819 1.00 90.69 112 ILE A O 1
ATOM 846 N N . PHE A 1 113 ? 2.262 0.421 6.666 1.00 90.31 113 PHE A N 1
ATOM 847 C CA . PHE A 1 113 ? 3.307 1.172 5.982 1.00 90.31 113 PHE A CA 1
ATOM 848 C C . PHE A 1 113 ? 3.738 0.476 4.704 1.00 90.31 113 PHE A C 1
ATOM 850 O O . PHE A 1 113 ? 4.308 -0.615 4.741 1.00 90.31 113 PHE A O 1
ATOM 857 N N . ALA A 1 114 ? 3.480 1.141 3.586 1.00 91.19 114 ALA A N 1
ATOM 858 C CA . ALA A 1 114 ? 3.961 0.732 2.284 1.00 91.19 114 ALA A CA 1
ATOM 859 C C . ALA A 1 114 ? 5.487 0.936 2.148 1.00 91.19 114 ALA A C 1
ATOM 861 O O . ALA A 1 114 ? 6.062 1.804 2.816 1.00 91.19 114 ALA A O 1
ATOM 862 N N . PRO A 1 115 ? 6.169 0.137 1.306 1.00 90.81 115 PRO A N 1
ATOM 863 C CA . PRO A 1 115 ? 7.580 0.348 0.989 1.00 90.81 115 PRO A CA 1
ATOM 864 C C . PRO A 1 115 ? 7.785 1.655 0.215 1.00 90.81 115 PRO A C 1
ATOM 866 O O . PRO A 1 115 ? 6.860 2.172 -0.396 1.00 90.81 115 PRO A O 1
ATOM 869 N N . GLU A 1 116 ? 9.017 2.161 0.178 1.00 91.00 116 GLU A N 1
ATOM 870 C CA . GLU A 1 116 ? 9.354 3.369 -0.584 1.00 91.00 116 GLU A CA 1
ATOM 871 C C . GLU A 1 116 ? 8.982 3.225 -2.073 1.00 91.00 116 GLU A C 1
ATOM 873 O O . GLU A 1 116 ? 9.359 2.249 -2.735 1.00 91.00 116 GLU A O 1
ATOM 878 N N . ALA A 1 117 ? 8.234 4.194 -2.603 1.00 91.88 117 ALA A N 1
ATOM 879 C CA . ALA A 1 117 ? 7.813 4.213 -4.000 1.00 91.88 117 ALA A CA 1
ATOM 880 C C . ALA A 1 117 ? 9.023 4.311 -4.944 1.00 91.88 117 ALA A C 1
ATOM 882 O O . ALA A 1 117 ? 9.961 5.064 -4.692 1.00 91.88 117 ALA A O 1
ATOM 883 N N . GLY A 1 118 ? 9.020 3.542 -6.034 1.00 87.12 118 GLY A N 1
ATOM 884 C CA . GLY A 1 118 ? 10.146 3.467 -6.970 1.00 87.12 118 GLY A CA 1
ATOM 885 C C . GLY A 1 118 ? 11.319 2.605 -6.484 1.00 87.12 118 GLY A C 1
ATOM 886 O O . GLY A 1 118 ? 12.270 2.393 -7.236 1.00 87.12 118 GLY A O 1
ATOM 887 N N . SER A 1 119 ? 11.258 2.062 -5.262 1.00 88.38 119 SER A N 1
ATOM 888 C CA . SER A 1 119 ? 12.243 1.091 -4.774 1.00 88.38 119 SER A CA 1
ATOM 889 C C . SER A 1 119 ? 12.069 -0.278 -5.442 1.00 88.38 119 SER A C 1
ATOM 891 O O . SER A 1 119 ? 11.045 -0.565 -6.062 1.00 88.38 119 SER A O 1
ATOM 893 N N . GLY A 1 120 ? 13.026 -1.192 -5.246 1.00 86.62 120 GLY A N 1
ATOM 894 C CA . GLY A 1 120 ? 12.915 -2.575 -5.737 1.00 86.62 120 GLY A CA 1
ATOM 895 C C . GLY A 1 120 ? 11.681 -3.340 -5.226 1.00 86.62 120 GLY A C 1
ATOM 896 O O . GLY A 1 120 ? 11.315 -4.359 -5.810 1.00 86.62 120 GLY A O 1
ATOM 897 N N . LYS A 1 121 ? 11.021 -2.842 -4.169 1.00 89.56 121 LYS A N 1
ATOM 898 C CA . LYS A 1 121 ? 9.797 -3.415 -3.589 1.00 89.56 121 LYS A CA 1
ATOM 899 C C . LYS A 1 121 ? 8.494 -2.796 -4.118 1.00 89.56 121 LYS A C 1
ATOM 901 O O . LYS A 1 121 ? 7.434 -3.339 -3.840 1.00 89.56 121 LYS A O 1
ATOM 906 N N . ALA A 1 122 ? 8.562 -1.679 -4.842 1.00 91.00 122 ALA A N 1
ATOM 907 C CA . ALA A 1 122 ? 7.404 -0.993 -5.422 1.00 91.00 122 ALA A CA 1
ATOM 908 C C . ALA A 1 122 ? 7.833 -0.137 -6.624 1.00 91.00 122 ALA A C 1
ATOM 910 O O . ALA A 1 122 ? 7.614 1.076 -6.669 1.00 91.00 122 ALA A O 1
ATOM 911 N N . ILE A 1 123 ? 8.492 -0.769 -7.598 1.00 92.69 123 ILE A N 1
ATOM 912 C CA . ILE A 1 123 ? 9.228 -0.061 -8.660 1.00 92.69 123 ILE A CA 1
ATOM 913 C C . ILE A 1 123 ? 8.317 0.761 -9.577 1.00 92.69 123 ILE A C 1
ATOM 915 O O . ILE A 1 123 ? 8.740 1.744 -10.178 1.00 92.69 123 ILE A O 1
ATOM 919 N N . ASN A 1 124 ? 7.059 0.349 -9.696 1.00 93.69 124 ASN A N 1
ATOM 920 C CA . ASN A 1 124 ? 6.073 0.956 -10.577 1.00 93.69 124 ASN A CA 1
ATOM 921 C C . ASN A 1 124 ? 5.152 1.959 -9.870 1.00 93.69 124 ASN A C 1
ATOM 923 O O . ASN A 1 124 ? 4.247 2.479 -10.519 1.00 93.69 124 ASN A O 1
ATOM 927 N N . CYS A 1 125 ? 5.356 2.214 -8.579 1.00 93.88 125 CYS A N 1
ATOM 928 C CA . CYS A 1 125 ? 4.548 3.155 -7.814 1.00 93.88 125 CYS A CA 1
ATOM 929 C C . CYS A 1 125 ? 5.236 4.511 -7.688 1.00 93.88 125 CYS A C 1
ATOM 931 O O . CYS A 1 125 ? 6.460 4.625 -7.762 1.00 93.88 125 CYS A O 1
ATOM 933 N N . THR A 1 126 ? 4.432 5.538 -7.451 1.00 94.38 126 THR A N 1
ATOM 934 C CA . THR A 1 126 ? 4.865 6.913 -7.226 1.00 94.38 126 THR A CA 1
ATOM 935 C C . THR A 1 126 ? 4.439 7.375 -5.840 1.00 94.38 126 THR A C 1
ATOM 937 O O . THR A 1 126 ? 3.350 7.038 -5.377 1.00 94.38 126 THR A O 1
ATOM 940 N N . SER A 1 127 ? 5.297 8.154 -5.189 1.00 92.31 127 SER A N 1
ATOM 941 C CA . SER A 1 127 ? 4.931 8.883 -3.977 1.00 92.31 127 SER A CA 1
ATOM 942 C C . SER A 1 127 ? 4.149 10.132 -4.366 1.00 92.31 127 SER A C 1
ATOM 944 O O . SER A 1 127 ? 4.569 10.850 -5.275 1.00 92.31 127 SER A O 1
ATOM 946 N N . ASP A 1 128 ? 3.043 10.387 -3.678 1.00 88.50 128 ASP A N 1
ATOM 947 C CA . ASP A 1 128 ? 2.288 11.637 -3.764 1.00 88.50 128 ASP A CA 1
ATOM 948 C C . ASP A 1 128 ? 2.602 12.522 -2.540 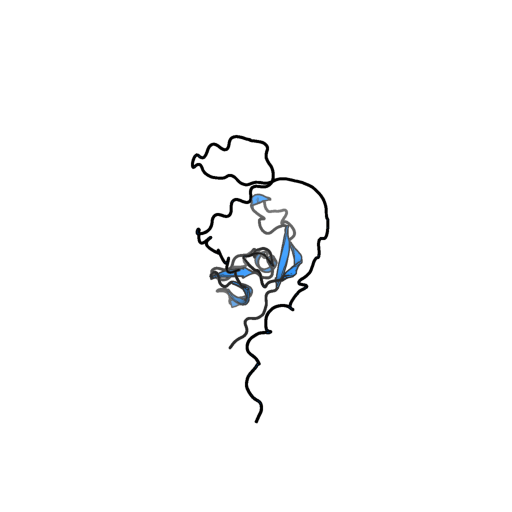1.00 88.50 128 ASP A C 1
ATOM 950 O O . ASP A 1 128 ? 3.753 12.576 -2.098 1.00 88.50 128 ASP A O 1
ATOM 954 N N . GLN A 1 129 ? 1.610 13.233 -1.998 1.00 88.31 129 GLN A N 1
ATOM 955 C CA . GLN A 1 129 ? 1.756 14.071 -0.814 1.00 88.31 129 GLN A CA 1
ATOM 956 C C . GLN A 1 129 ? 1.954 13.242 0.462 1.00 88.31 129 GLN A C 1
ATOM 958 O O . GLN A 1 129 ? 1.358 12.176 0.639 1.00 88.31 129 GLN A O 1
ATOM 963 N N . ASP A 1 130 ? 2.747 13.781 1.385 1.00 88.94 130 ASP A N 1
ATOM 964 C CA . ASP A 1 130 ? 2.892 13.206 2.716 1.00 88.94 130 ASP A CA 1
ATOM 965 C C . ASP A 1 130 ? 1.652 13.504 3.560 1.00 88.94 130 ASP A C 1
ATOM 967 O O . ASP A 1 130 ? 1.189 14.647 3.643 1.00 88.94 130 ASP A O 1
ATOM 971 N N . ILE A 1 131 ? 1.152 12.480 4.246 1.00 87.62 131 ILE A N 1
ATOM 972 C CA . ILE A 1 131 ? 0.171 12.631 5.310 1.00 87.62 131 ILE A CA 1
ATOM 973 C C . ILE A 1 131 ? 0.873 12.587 6.662 1.00 87.62 131 ILE A C 1
ATOM 975 O O . ILE A 1 131 ? 1.574 11.633 6.999 1.00 87.62 131 ILE A O 1
ATOM 979 N N . CYS A 1 132 ? 0.693 13.651 7.442 1.00 88.69 132 CYS A N 1
ATOM 980 C CA . CYS A 1 132 ? 1.252 13.758 8.780 1.00 88.69 132 CYS A CA 1
ATOM 981 C C . CYS A 1 132 ? 0.184 13.407 9.813 1.00 88.69 132 CYS A C 1
ATOM 983 O O . CYS A 1 132 ? -0.793 14.135 9.986 1.00 88.69 132 CYS A O 1
ATOM 985 N N . ILE A 1 133 ? 0.385 12.288 10.500 1.00 86.44 133 ILE A N 1
ATOM 986 C CA . ILE A 1 133 ? -0.461 11.856 11.606 1.00 86.44 133 ILE A CA 1
ATOM 987 C C . ILE A 1 133 ? 0.080 12.522 12.867 1.00 86.44 133 ILE A C 1
ATOM 989 O O . ILE A 1 133 ? 1.229 12.302 13.266 1.00 86.44 133 ILE A O 1
ATOM 993 N N . GLU A 1 134 ? -0.742 13.385 13.466 1.00 84.38 134 GLU A N 1
ATOM 994 C CA . GLU A 1 134 ? -0.386 14.040 14.718 1.00 84.38 134 GLU A CA 1
ATOM 995 C C . GLU A 1 134 ? -0.225 13.010 15.828 1.00 84.38 134 GLU A C 1
ATOM 997 O O . GLU A 1 134 ? -1.014 12.077 15.983 1.00 84.38 134 GLU A O 1
ATOM 1002 N N . ARG A 1 135 ? 0.808 13.228 16.634 1.00 80.56 135 ARG A N 1
ATOM 1003 C CA . ARG A 1 135 ? 1.086 12.386 17.780 1.00 80.56 135 ARG A CA 1
ATOM 1004 C C . ARG A 1 135 ? -0.023 12.526 18.819 1.00 80.56 135 ARG A C 1
ATOM 1006 O O . ARG A 1 135 ? -0.342 13.640 19.233 1.00 80.56 135 ARG A O 1
ATOM 1013 N N . ASN A 1 136 ? -0.529 11.405 19.318 1.00 81.44 136 ASN A N 1
ATOM 1014 C CA . ASN A 1 136 ? -1.436 11.393 20.449 1.00 81.44 136 ASN A CA 1
ATOM 1015 C C . ASN A 1 136 ? -0.648 11.701 21.743 1.00 81.44 136 ASN A C 1
ATOM 1017 O O . ASN A 1 136 ? 0.191 10.895 22.163 1.00 81.44 136 ASN A O 1
ATOM 1021 N N . PRO A 1 137 ? -0.908 12.840 22.417 1.00 78.19 137 PRO A N 1
ATOM 1022 C CA . PRO A 1 137 ? -0.195 13.212 23.638 1.00 78.19 137 PRO A CA 1
ATOM 1023 C C . PRO A 1 137 ? -0.455 12.256 24.813 1.00 78.19 137 PRO A C 1
ATOM 1025 O O . PRO A 1 137 ? 0.322 12.246 25.767 1.00 78.19 137 PRO A O 1
ATOM 1028 N N . GLU A 1 138 ? -1.516 11.449 24.754 1.00 81.94 138 GLU A N 1
ATOM 1029 C CA . GLU A 1 138 ? -1.869 10.467 25.783 1.00 81.94 138 GLU A CA 1
ATOM 1030 C C . GLU A 1 138 ? -1.086 9.151 25.641 1.00 81.94 138 GLU A C 1
ATOM 1032 O O . GLU A 1 138 ? -1.026 8.369 26.593 1.00 81.94 138 GLU A O 1
ATOM 1037 N N . LYS A 1 139 ? -0.445 8.906 24.485 1.00 77.50 139 LYS A N 1
ATOM 1038 C CA . LYS A 1 139 ? 0.337 7.690 24.224 1.00 77.50 139 LYS A CA 1
ATOM 1039 C C . LYS A 1 139 ? 1.850 7.940 24.406 1.00 77.50 139 LYS A C 1
ATOM 1041 O O . LYS A 1 139 ? 2.401 8.941 23.921 1.00 77.50 139 LYS A O 1
ATOM 1046 N N . PRO A 1 140 ? 2.573 7.037 25.102 1.00 77.31 140 PRO A N 1
ATOM 1047 C CA . PRO A 1 140 ? 4.036 7.024 25.101 1.00 77.31 140 PRO A CA 1
ATOM 1048 C C . PRO A 1 140 ? 4.587 7.013 23.668 1.00 77.31 140 PRO A C 1
ATOM 1050 O O . PRO A 1 140 ? 3.993 6.380 22.802 1.00 77.31 140 PRO A O 1
ATOM 1053 N N . ILE A 1 141 ? 5.734 7.665 23.422 1.00 72.81 141 ILE A N 1
ATOM 1054 C CA . ILE A 1 141 ? 6.363 7.757 22.079 1.00 72.81 141 ILE A CA 1
ATOM 1055 C C . ILE A 1 141 ? 6.465 6.379 21.420 1.00 72.81 141 ILE A C 1
ATOM 1057 O O . ILE A 1 141 ? 6.138 6.215 20.253 1.00 72.81 141 ILE A O 1
ATOM 1061 N N . GLU A 1 142 ? 6.886 5.382 22.192 1.00 73.44 142 GLU A N 1
ATOM 1062 C CA . GLU A 1 142 ? 7.130 4.022 21.709 1.00 73.44 142 GLU A CA 1
ATOM 1063 C C . GLU A 1 142 ? 5.848 3.279 21.300 1.00 73.44 142 GLU A C 1
ATOM 1065 O O . GLU A 1 142 ? 5.921 2.286 20.584 1.00 73.44 142 GLU A O 1
ATOM 1070 N N . GLN A 1 143 ? 4.679 3.753 21.742 1.00 70.00 143 GLN A N 1
ATOM 1071 C CA . GLN A 1 143 ? 3.375 3.155 21.441 1.00 70.00 143 GLN A CA 1
ATOM 1072 C C . GLN A 1 143 ? 2.621 3.888 20.331 1.00 70.00 143 GLN A C 1
ATOM 1074 O O . GLN A 1 143 ? 1.612 3.376 19.850 1.00 70.00 143 GLN A O 1
ATOM 1079 N N . ASP A 1 144 ? 3.096 5.063 19.919 1.00 76.50 144 ASP A N 1
ATOM 1080 C CA . ASP A 1 144 ? 2.489 5.852 18.851 1.00 76.50 144 ASP A CA 1
ATOM 1081 C C . ASP A 1 144 ? 3.257 5.669 17.539 1.00 76.50 144 ASP A C 1
ATOM 1083 O O . ASP A 1 144 ? 3.792 6.607 16.954 1.00 76.50 144 ASP A O 1
ATOM 1087 N N . SER A 1 145 ? 3.365 4.410 17.104 1.00 76.31 145 SER A N 1
ATOM 1088 C CA . SER A 1 145 ? 4.145 4.020 15.921 1.00 76.31 145 SER A CA 1
ATOM 1089 C C . SER A 1 145 ? 3.573 4.552 14.601 1.00 76.31 145 SER A C 1
ATOM 1091 O O . SER A 1 145 ? 4.232 4.424 13.575 1.00 76.31 145 SER A O 1
ATOM 1093 N N . LEU A 1 146 ? 2.357 5.110 14.624 1.00 83.31 146 LEU A N 1
ATOM 1094 C CA . LEU A 1 146 ? 1.705 5.773 13.491 1.00 83.31 146 LEU A CA 1
ATOM 1095 C C . LEU A 1 146 ? 2.022 7.270 13.407 1.00 83.31 146 LEU A C 1
ATOM 1097 O O . LEU A 1 146 ? 1.783 7.866 12.362 1.00 83.31 146 LEU A O 1
ATOM 1101 N N . ALA A 1 147 ? 2.530 7.885 14.479 1.00 84.12 147 ALA A N 1
ATOM 1102 C CA . ALA A 1 147 ? 2.833 9.307 14.477 1.00 84.12 147 ALA A CA 1
ATOM 1103 C C . ALA A 1 147 ? 4.041 9.616 13.586 1.00 84.12 147 ALA A C 1
ATOM 1105 O O . ALA A 1 147 ? 5.117 9.032 13.736 1.00 84.12 147 ALA A O 1
ATOM 1106 N N . GLY A 1 148 ? 3.880 10.598 12.704 1.00 86.12 148 GLY A N 1
ATOM 1107 C CA . GLY A 1 148 ? 4.893 10.956 11.718 1.00 86.12 148 GLY A CA 1
ATOM 1108 C C . GLY A 1 148 ? 4.280 11.379 10.392 1.00 86.12 148 GLY A C 1
ATOM 1109 O O . GLY A 1 148 ? 3.066 11.322 10.206 1.00 86.12 148 GLY A O 1
ATOM 1110 N N . CYS A 1 149 ? 5.135 11.836 9.481 1.00 88.44 149 CYS A N 1
ATOM 1111 C CA . CYS A 1 149 ? 4.752 12.097 8.099 1.00 88.44 149 CYS A CA 1
ATOM 1112 C C . CYS A 1 149 ? 5.127 10.887 7.253 1.00 88.44 149 CYS A C 1
ATOM 1114 O O . CYS A 1 149 ? 6.277 10.440 7.277 1.00 88.44 149 CYS A O 1
ATOM 1116 N N . HIS A 1 150 ? 4.143 10.359 6.537 1.00 89.62 150 HIS A N 1
ATOM 1117 C CA . HIS A 1 150 ? 4.286 9.183 5.697 1.00 89.62 150 HIS A CA 1
ATOM 1118 C C . HIS A 1 150 ? 3.765 9.492 4.294 1.00 89.62 150 HIS A C 1
ATOM 1120 O O . HIS A 1 150 ? 2.715 10.126 4.175 1.00 89.62 150 HIS A O 1
ATOM 1126 N N . PRO A 1 151 ? 4.458 9.045 3.239 1.00 89.38 151 PRO A N 1
ATOM 1127 C CA . PRO A 1 151 ? 4.019 9.296 1.877 1.00 89.38 151 PRO A CA 1
ATOM 1128 C C . PRO A 1 151 ? 2.751 8.507 1.557 1.00 89.38 151 PRO A C 1
ATOM 1130 O O . PRO A 1 151 ? 2.648 7.321 1.884 1.00 89.38 151 PRO A O 1
ATOM 1133 N N . ILE A 1 152 ? 1.807 9.146 0.866 1.00 91.31 152 ILE A N 1
ATOM 1134 C CA . ILE A 1 152 ? 0.730 8.431 0.180 1.00 91.31 152 ILE A CA 1
ATOM 1135 C C . ILE A 1 152 ? 1.325 7.785 -1.070 1.00 91.31 152 ILE A C 1
ATOM 1137 O O . ILE A 1 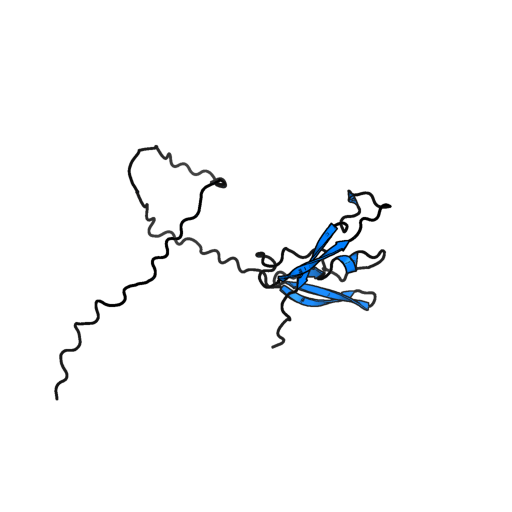152 ? 2.012 8.444 -1.853 1.00 91.31 152 ILE A O 1
ATOM 1141 N N . ILE A 1 153 ? 1.063 6.492 -1.263 1.00 91.50 153 ILE A N 1
ATOM 1142 C CA . ILE A 1 153 ? 1.590 5.744 -2.409 1.00 91.50 153 ILE A CA 1
ATOM 1143 C C . ILE A 1 153 ? 0.488 5.478 -3.432 1.00 91.50 153 ILE A C 1
ATOM 1145 O O . ILE A 1 153 ? -0.574 4.924 -3.132 1.00 91.50 153 ILE A O 1
ATOM 1149 N N . GLU A 1 154 ? 0.784 5.858 -4.671 1.00 93.25 154 GLU A N 1
ATOM 1150 C CA . GLU A 1 154 ? -0.069 5.692 -5.840 1.00 93.25 154 GLU A CA 1
ATOM 1151 C C . GLU A 1 154 ? 0.585 4.683 -6.786 1.00 93.25 154 GLU A C 1
ATOM 1153 O O . GLU A 1 154 ? 1.701 4.898 -7.262 1.00 93.25 154 GLU A O 1
ATOM 1158 N N . CYS A 1 155 ? -0.090 3.572 -7.064 1.00 94.06 155 CYS A N 1
ATOM 1159 C CA . CYS A 1 155 ? 0.376 2.581 -8.027 1.00 94.06 155 CYS A CA 1
ATOM 1160 C C . CYS A 1 155 ? -0.532 2.580 -9.271 1.00 94.06 155 CYS A C 1
ATOM 1162 O O . CYS A 1 155 ? -1.593 3.204 -9.281 1.00 94.06 155 CYS A O 1
ATOM 1164 N N . PRO A 1 156 ? -0.146 1.904 -10.361 1.00 94.25 156 PRO A N 1
ATOM 1165 C CA . PRO A 1 156 ? -1.017 1.735 -11.514 1.00 94.25 156 PRO A CA 1
ATOM 1166 C C . PRO A 1 156 ? -2.232 0.866 -11.170 1.00 94.25 156 PRO A C 1
ATOM 1168 O O . PRO A 1 156 ? -2.149 -0.053 -10.353 1.00 94.25 156 PRO A O 1
ATOM 1171 N N . GLU A 1 157 ? -3.348 1.107 -11.853 1.00 93.00 157 GLU A N 1
ATOM 1172 C CA . GLU A 1 157 ? -4.495 0.198 -11.817 1.00 93.00 157 GLU A CA 1
ATOM 1173 C C . GLU A 1 157 ? -4.134 -1.142 -12.467 1.00 93.00 157 GLU A C 1
ATOM 1175 O O . GLU A 1 157 ? -3.426 -1.201 -13.483 1.00 93.00 157 GLU A O 1
ATOM 1180 N N . LYS A 1 158 ? -4.643 -2.237 -11.900 1.00 85.44 158 LYS A N 1
ATOM 1181 C CA . LYS A 1 158 ? -4.490 -3.556 -12.509 1.00 85.44 158 LYS A CA 1
ATOM 1182 C C . LYS A 1 158 ? -5.292 -3.580 -13.807 1.00 85.44 158 LYS A C 1
ATOM 1184 O O . LYS A 1 158 ? -6.505 -3.402 -13.804 1.00 85.44 158 LYS A O 1
ATOM 1189 N N . THR A 1 159 ? -4.620 -3.784 -14.938 1.00 77.94 159 THR A N 1
ATOM 1190 C CA . THR A 1 159 ? -5.327 -3.955 -16.212 1.00 77.94 159 THR A CA 1
ATOM 1191 C C . THR A 1 159 ? -6.009 -5.320 -16.190 1.00 77.94 159 THR A C 1
ATOM 1193 O O . THR A 1 159 ? -5.333 -6.342 -16.296 1.00 77.94 159 THR A O 1
ATOM 1196 N N . GLU A 1 160 ? -7.328 -5.345 -16.009 1.00 65.31 160 GLU A N 1
ATOM 1197 C CA . GLU A 1 160 ? -8.123 -6.554 -16.221 1.00 65.31 160 GLU A CA 1
ATOM 1198 C C . GLU A 1 160 ? -8.002 -6.946 -17.704 1.00 65.31 160 GLU A C 1
ATOM 1200 O O . GLU A 1 160 ? -8.397 -6.183 -18.589 1.00 65.31 160 GLU A O 1
ATOM 1205 N N . GLN A 1 161 ? -7.374 -8.094 -17.977 1.00 45.84 161 GLN A N 1
ATOM 1206 C CA . GLN A 1 161 ? -7.371 -8.746 -19.292 1.00 45.84 161 GLN A CA 1
ATOM 1207 C C . GLN A 1 161 ? -8.376 -9.891 -19.306 1.00 45.84 161 GLN A C 1
ATOM 1209 O O . GLN A 1 161 ? -8.420 -10.636 -18.300 1.00 45.84 161 GLN A O 1
#